Protein AF-A0A2A4YK23-F1 (afdb_monomer)

Foldseek 3Di:
DVLVVVLVVLLVVLLVVLLLVLLVVLCVVQVFDSPDAQWGWHALDPFWIWIGGNDLQQIFIGGNNHTDGGRWFWWDHDPFKIWTAHPVRKIKIAGNVVRDIDIHNHPVRVCVVVVPPDDDIDTRVVVRVVRCCVSCVVSSVVSNVVSNVVSVVSSVVVCCVVVVD

pLDDT: mean 92.87, std 6.45, range [51.94, 98.19]

Radius of gyration: 22.2 Å; Cα contacts (8 Å, |Δi|>4): 230; chains: 1; bounding box: 56×28×68 Å

Nearest PDB structures (foldseek):
  3rrm-assembly1_C  TM=5.577E-01  e=7.763E-02  Saccharomyces cerevisiae
  7y61-assembly1_N  TM=5.109E-01  e=8.173E-01  Homo sapiens
  5nmt-assembly1_B  TM=5.268E-01  e=3.061E+00  Mus musculus
  8y6q-assembly1_K  TM=4.923E-01  e=2.169E+00  Drosophila melanogaster
  5wlc-assembly1_LI  TM=4.384E-01  e=3.242E+00  Saccharomyces cerevisiae BY4741

Secondary structure (DSSP, 8-state):
-HHHHHHHHHHHHHHHHHHHHHHHHHHHHHT---S-SSEEEEESSSSEEEEEESEEEEEEEEETTEEEEESEEEEEE-SSEEEEEETTS-EEEEETTTTEEEEESSHHHHHHHTT-S---PEEHHHHHHHHHHHHHHHHHHHHHHHHHHHHHHHHHHHHHHHHH-

Mean predicted aligned error: 4.9 Å

Structure (mmCIF, N/CA/C/O backbone):
data_AF-A0A2A4YK23-F1
#
_entry.id   AF-A0A2A4YK23-F1
#
loop_
_atom_site.group_PDB
_atom_site.id
_atom_site.type_symbol
_atom_site.label_atom_id
_atom_site.label_alt_id
_atom_site.label_comp_id
_atom_site.label_asym_id
_atom_site.label_entity_id
_atom_site.label_seq_id
_atom_site.pdbx_PDB_ins_code
_atom_site.Cartn_x
_atom_site.Cartn_y
_atom_site.Cartn_z
_atom_site.occupancy
_atom_site.B_iso_or_equiv
_atom_site.auth_seq_id
_atom_site.auth_comp_id
_atom_site.auth_asym_id
_atom_site.auth_atom_id
_atom_site.pdbx_PDB_model_num
ATOM 1 N N . MET A 1 1 ? 32.662 6.016 -31.019 1.00 62.38 1 MET A N 1
ATOM 2 C CA . MET A 1 1 ? 32.797 6.930 -29.862 1.00 62.38 1 MET A CA 1
ATOM 3 C C . MET A 1 1 ? 31.482 7.639 -29.538 1.00 62.38 1 MET A C 1
ATOM 5 O O . MET A 1 1 ? 31.042 7.531 -28.408 1.00 62.38 1 MET A O 1
ATOM 9 N N . PHE A 1 2 ? 30.815 8.283 -30.508 1.00 72.56 2 PHE A N 1
ATOM 10 C CA . PHE A 1 2 ? 29.516 8.956 -30.302 1.00 72.56 2 PHE A CA 1
ATOM 11 C C . PHE A 1 2 ? 28.398 8.021 -29.792 1.00 72.56 2 PHE A C 1
ATOM 13 O O . PHE A 1 2 ? 27.801 8.286 -28.754 1.00 72.56 2 PHE A O 1
ATOM 20 N N . LEU A 1 3 ? 28.191 6.870 -30.446 1.00 75.31 3 LEU A N 1
ATOM 21 C CA . LEU A 1 3 ? 27.239 5.836 -29.999 1.00 75.31 3 LEU A CA 1
ATOM 22 C C . LEU A 1 3 ? 27.523 5.339 -28.577 1.00 75.31 3 LEU A C 1
ATOM 24 O O . LEU A 1 3 ? 26.626 5.243 -27.751 1.00 75.31 3 LEU A O 1
ATOM 28 N N . SER A 1 4 ? 28.798 5.106 -28.268 1.00 77.69 4 SER A N 1
ATOM 29 C CA . SER A 1 4 ? 29.262 4.648 -26.956 1.00 77.69 4 SER A CA 1
ATOM 30 C C . SER A 1 4 ? 28.909 5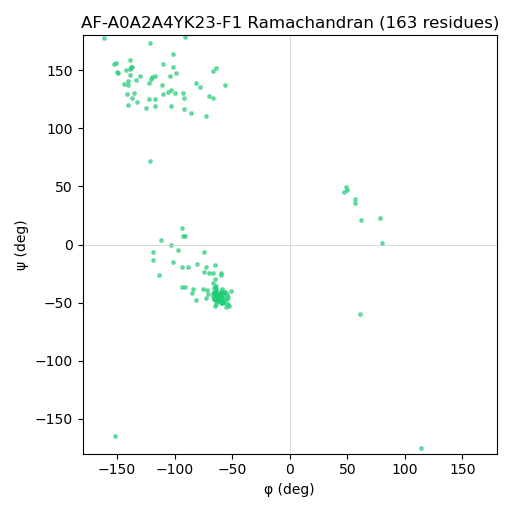.622 -25.824 1.00 77.69 4 SER A C 1
ATOM 32 O O . SER A 1 4 ? 28.773 5.196 -24.682 1.00 77.69 4 SER A O 1
ATOM 34 N N . ILE A 1 5 ? 28.755 6.913 -26.142 1.00 84.44 5 ILE A N 1
ATOM 35 C CA . ILE A 1 5 ? 28.346 7.952 -25.192 1.00 84.44 5 ILE A CA 1
ATOM 36 C C . ILE A 1 5 ? 26.821 8.010 -25.077 1.00 84.44 5 ILE A C 1
ATOM 38 O O . ILE A 1 5 ? 26.321 8.130 -23.969 1.00 84.44 5 ILE A O 1
ATOM 42 N N . ILE A 1 6 ? 26.076 7.905 -26.183 1.00 87.44 6 ILE A N 1
ATOM 43 C CA . ILE A 1 6 ? 24.620 8.149 -26.209 1.00 87.44 6 ILE A CA 1
ATOM 44 C C . ILE A 1 6 ? 23.797 6.930 -25.793 1.00 87.44 6 ILE A C 1
ATOM 46 O O . ILE A 1 6 ? 22.791 7.080 -25.100 1.00 87.44 6 ILE A O 1
ATOM 50 N N . THR A 1 7 ? 24.212 5.725 -26.182 1.00 89.19 7 THR A N 1
ATOM 51 C CA . THR A 1 7 ? 23.457 4.493 -25.918 1.00 89.19 7 THR A CA 1
ATOM 52 C C . THR A 1 7 ? 23.162 4.260 -24.426 1.00 89.19 7 THR A C 1
ATOM 54 O O . THR A 1 7 ? 22.0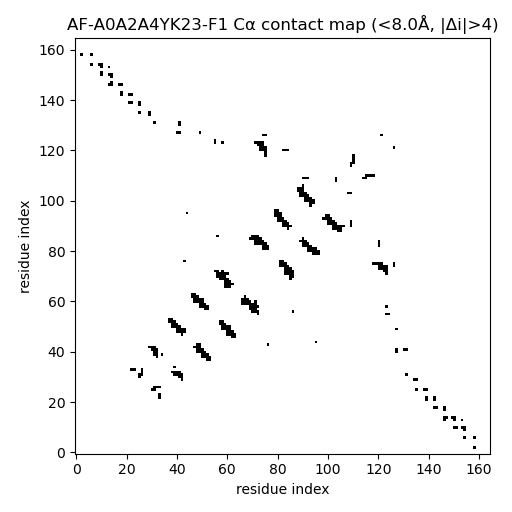28 3.893 -24.116 1.00 89.19 7 THR A O 1
ATOM 57 N N . PRO A 1 8 ? 24.085 4.519 -23.475 1.00 90.12 8 PRO A N 1
ATOM 5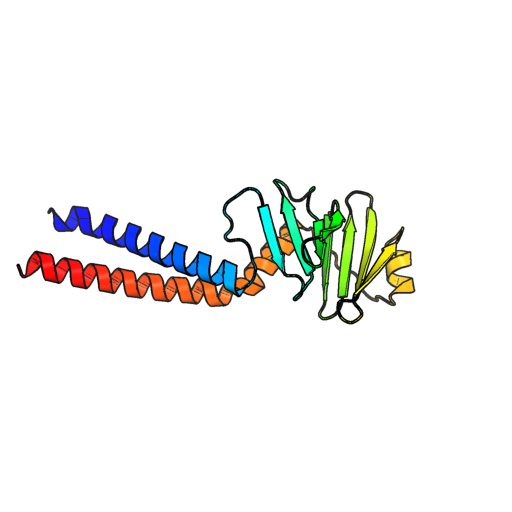8 C CA . PRO A 1 8 ? 23.771 4.431 -22.047 1.00 90.12 8 PRO A CA 1
ATOM 59 C C . PRO A 1 8 ? 22.649 5.381 -21.607 1.00 90.12 8 PRO A C 1
ATOM 61 O O . PRO A 1 8 ? 21.751 4.962 -20.879 1.00 90.12 8 PRO A O 1
ATOM 64 N N . PHE A 1 9 ? 22.646 6.635 -22.077 1.00 92.50 9 PHE A N 1
ATOM 65 C CA . PHE A 1 9 ? 21.578 7.588 -21.752 1.00 92.50 9 PHE A CA 1
ATOM 66 C C . PHE A 1 9 ? 20.250 7.150 -22.354 1.00 92.50 9 PHE A C 1
ATOM 68 O O . PHE A 1 9 ? 19.239 7.132 -21.658 1.00 92.50 9 PHE A O 1
ATOM 75 N N . GLN A 1 10 ? 20.256 6.743 -23.624 1.00 91.88 10 GLN A N 1
ATOM 76 C CA . GLN A 1 10 ? 19.068 6.218 -24.287 1.00 91.88 10 GLN A CA 1
ATOM 77 C C . GLN A 1 10 ? 18.470 5.046 -23.494 1.00 91.88 10 GLN A C 1
ATOM 79 O O . GLN A 1 10 ? 17.263 5.031 -23.253 1.00 91.88 10 GLN A O 1
ATOM 84 N N . ALA A 1 11 ? 19.301 4.094 -23.062 1.00 94.56 11 ALA A N 1
ATOM 85 C CA . ALA A 1 11 ? 18.856 2.946 -22.282 1.00 94.56 11 ALA A CA 1
ATOM 86 C C . ALA A 1 11 ? 18.239 3.374 -20.942 1.00 94.56 11 ALA A C 1
ATOM 88 O O . ALA A 1 11 ? 17.133 2.949 -20.615 1.00 94.56 11 ALA A O 1
ATOM 89 N N . LEU A 1 12 ? 18.913 4.256 -20.198 1.00 96.00 12 LEU A N 1
ATOM 90 C CA . LEU A 1 12 ? 18.438 4.739 -18.899 1.00 96.00 12 LEU A CA 1
ATOM 91 C C . LEU A 1 12 ? 17.118 5.508 -19.012 1.00 96.00 12 LEU A C 1
ATOM 93 O O . LEU A 1 12 ? 16.190 5.227 -18.256 1.00 96.00 12 LEU A O 1
ATOM 97 N N . TYR A 1 13 ? 17.003 6.437 -19.965 1.00 95.62 13 TYR A N 1
ATOM 98 C CA . TYR A 1 13 ? 15.774 7.207 -20.162 1.00 95.62 13 TYR A CA 1
ATOM 99 C C . TYR A 1 13 ? 14.622 6.332 -20.647 1.00 95.62 13 TYR A C 1
ATOM 101 O O . TYR A 1 13 ? 13.512 6.465 -20.140 1.00 95.62 13 TYR A O 1
ATOM 109 N N . SER A 1 14 ? 14.878 5.412 -21.582 1.00 95.81 14 SER A N 1
ATOM 110 C CA . SER A 1 14 ? 13.847 4.485 -22.064 1.00 95.81 14 SER A CA 1
ATOM 111 C C . SER A 1 14 ? 13.340 3.613 -20.920 1.00 95.81 14 SER A C 1
ATOM 113 O O . SER A 1 14 ? 12.136 3.545 -20.689 1.00 95.81 14 SER A O 1
ATOM 115 N N . PHE A 1 15 ? 14.252 3.018 -20.148 1.00 97.75 15 PHE A N 1
ATOM 116 C CA . PHE A 1 15 ? 13.898 2.200 -18.995 1.00 97.75 15 PHE A CA 1
ATOM 117 C C . PHE A 1 15 ? 13.086 2.991 -17.967 1.00 97.75 15 PHE A C 1
ATOM 119 O O . PHE A 1 15 ? 12.023 2.537 -17.548 1.00 97.75 15 PHE A O 1
ATOM 126 N N . TYR A 1 16 ? 13.556 4.186 -17.600 1.00 96.00 16 TYR A N 1
ATOM 127 C CA . TYR A 1 16 ? 12.881 5.051 -16.637 1.00 96.00 16 TYR A CA 1
ATOM 128 C C . TYR A 1 16 ? 11.465 5.422 -17.089 1.00 96.00 16 TYR A C 1
ATOM 130 O O . TYR A 1 16 ? 10.519 5.256 -16.324 1.00 96.00 16 TYR A O 1
ATOM 138 N N . ILE A 1 17 ? 11.301 5.877 -18.336 1.00 96.69 17 ILE A N 1
ATOM 139 C CA . ILE A 1 17 ? 10.000 6.304 -18.868 1.00 96.69 17 ILE A CA 1
ATOM 140 C C . ILE A 1 17 ? 9.027 5.126 -18.931 1.00 96.69 17 ILE A C 1
ATOM 142 O O . ILE A 1 17 ? 7.887 5.253 -18.490 1.00 96.69 17 ILE A O 1
ATOM 146 N N . ILE A 1 18 ? 9.464 3.970 -19.439 1.00 96.94 18 ILE A N 1
ATOM 147 C CA . ILE A 1 18 ? 8.593 2.793 -19.559 1.00 96.94 18 ILE A CA 1
ATOM 148 C C . ILE A 1 18 ? 8.178 2.293 -18.170 1.00 96.94 18 ILE A C 1
ATOM 150 O O . ILE A 1 18 ? 7.003 1.994 -17.949 1.00 96.94 18 ILE A O 1
ATOM 154 N N . MET A 1 19 ? 9.108 2.278 -17.213 1.00 96.38 19 MET A N 1
ATOM 155 C CA . MET A 1 19 ? 8.817 1.893 -15.835 1.00 96.38 19 MET A CA 1
ATOM 156 C C . MET A 1 19 ? 7.857 2.876 -15.151 1.00 96.38 19 MET A C 1
ATOM 158 O O . MET A 1 19 ? 6.937 2.454 -14.448 1.00 96.38 19 MET A O 1
ATOM 162 N N . LEU A 1 20 ? 8.024 4.181 -15.377 1.00 95.94 20 LEU A N 1
ATOM 163 C CA . LEU A 1 20 ? 7.129 5.204 -14.840 1.00 95.94 20 LEU A CA 1
ATOM 164 C C . LEU A 1 20 ? 5.708 5.041 -15.394 1.00 95.94 20 LEU A C 1
ATOM 166 O O . LEU A 1 20 ? 4.757 5.008 -14.618 1.00 95.94 20 LEU A O 1
ATOM 170 N N . ILE A 1 21 ? 5.565 4.858 -16.711 1.00 96.56 21 ILE A N 1
ATOM 171 C CA . ILE A 1 21 ? 4.266 4.615 -17.359 1.00 96.56 21 ILE A CA 1
ATOM 172 C C . ILE A 1 21 ? 3.613 3.351 -16.792 1.00 96.56 21 ILE A C 1
ATOM 174 O O . ILE A 1 21 ? 2.435 3.363 -16.436 1.00 96.56 21 ILE A O 1
ATOM 178 N N . GLY A 1 22 ? 4.370 2.261 -16.665 1.00 96.44 22 GLY A N 1
ATOM 179 C CA . GLY A 1 22 ? 3.842 1.030 -16.089 1.00 96.44 22 GLY A CA 1
ATOM 180 C C . GLY A 1 22 ? 3.448 1.187 -14.618 1.00 96.44 22 GLY A C 1
ATOM 181 O O . GLY A 1 22 ? 2.431 0.640 -14.205 1.00 96.44 22 GLY A O 1
ATOM 182 N N . SER A 1 23 ? 4.182 1.985 -13.841 1.00 95.56 23 SER A N 1
ATOM 183 C CA . SER A 1 23 ? 3.817 2.315 -12.455 1.00 95.56 23 SER A CA 1
ATOM 184 C C . SER A 1 23 ? 2.528 3.134 -12.378 1.00 95.56 23 SER A C 1
ATOM 186 O O . SER A 1 23 ? 1.677 2.827 -11.549 1.00 95.56 23 SER A O 1
ATOM 188 N N . MET A 1 24 ? 2.340 4.117 -13.268 1.00 96.00 24 MET A N 1
ATOM 189 C CA . MET A 1 24 ? 1.094 4.892 -13.375 1.00 96.00 24 MET A CA 1
ATOM 190 C C . MET A 1 24 ? -0.098 3.990 -13.703 1.00 96.00 24 MET A C 1
ATOM 192 O O . MET A 1 24 ? -1.143 4.084 -13.068 1.00 96.00 24 MET A O 1
ATOM 196 N N . PHE A 1 25 ? 0.070 3.060 -14.645 1.00 96.69 25 PHE A N 1
ATOM 197 C CA . PHE A 1 25 ? -0.983 2.108 -14.993 1.00 96.69 25 PHE A CA 1
ATOM 198 C C . PHE A 1 25 ? -1.340 1.173 -13.826 1.00 96.69 25 PHE A C 1
ATOM 200 O O . PHE A 1 25 ? -2.512 0.884 -13.586 1.00 96.69 25 PHE A O 1
ATOM 207 N N . ILE A 1 26 ? -0.344 0.702 -13.070 1.00 96.56 26 ILE A N 1
ATOM 208 C CA . ILE A 1 26 ? -0.576 -0.116 -11.871 1.00 96.56 26 ILE A CA 1
ATOM 209 C C . ILE A 1 26 ? -1.305 0.692 -10.804 1.00 96.56 26 ILE A C 1
ATOM 211 O O . ILE A 1 26 ? -2.269 0.188 -10.237 1.00 96.56 26 ILE A O 1
ATOM 215 N N . SER A 1 27 ? -0.856 1.922 -10.557 1.00 95.62 27 SER A N 1
ATOM 216 C CA . SER A 1 27 ? -1.455 2.845 -9.593 1.00 95.62 27 SER A CA 1
ATOM 217 C C . SER A 1 27 ? -2.952 3.022 -9.860 1.00 95.62 27 SER A C 1
ATOM 219 O O . SER A 1 27 ? -3.763 2.734 -8.983 1.00 95.62 27 SER A O 1
ATOM 221 N N . GLU A 1 28 ? -3.317 3.333 -11.105 1.00 94.69 28 GLU A N 1
ATOM 222 C CA . GLU A 1 28 ? -4.711 3.501 -11.528 1.00 94.69 28 GLU A CA 1
ATOM 223 C C . GLU A 1 28 ? -5.520 2.200 -11.404 1.00 94.69 28 GLU A C 1
ATOM 225 O O . GLU A 1 28 ? -6.575 2.149 -10.776 1.00 94.69 28 GLU A O 1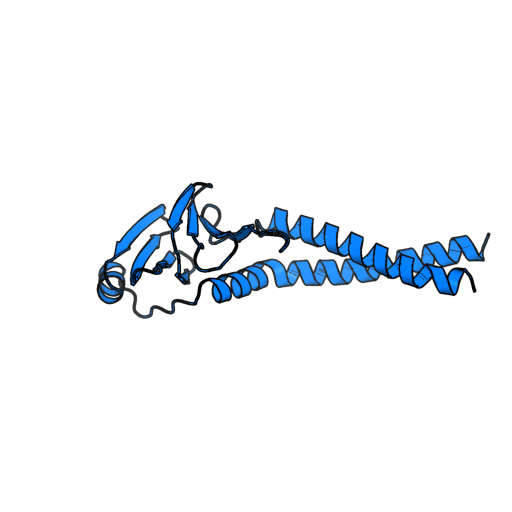
ATOM 230 N N . THR A 1 29 ? -5.017 1.096 -11.964 1.00 95.69 29 THR A N 1
ATOM 231 C CA . THR A 1 29 ? -5.772 -0.172 -12.010 1.00 95.69 29 THR A CA 1
ATOM 232 C C . THR A 1 29 ? -5.924 -0.849 -10.653 1.00 95.69 29 THR A C 1
ATOM 234 O O . THR A 1 29 ? -6.837 -1.659 -10.461 1.00 95.69 29 THR A O 1
ATOM 237 N N . LYS A 1 30 ? -5.010 -0.574 -9.722 1.00 95.62 30 LYS A N 1
ATOM 238 C CA . LYS A 1 30 ? -5.020 -1.122 -8.366 1.00 95.62 30 LYS A CA 1
ATOM 239 C C . LYS A 1 30 ? -5.504 -0.126 -7.318 1.00 95.62 30 LYS A C 1
ATOM 241 O O . LYS A 1 30 ? -5.579 -0.529 -6.163 1.00 95.62 30 LYS A O 1
ATOM 246 N N . ASN A 1 31 ? -5.857 1.100 -7.710 1.00 95.19 31 ASN A N 1
ATOM 247 C CA . ASN A 1 31 ? -6.264 2.188 -6.820 1.00 95.19 31 ASN A CA 1
ATOM 248 C C . ASN A 1 31 ? -5.292 2.382 -5.644 1.00 95.19 31 ASN A C 1
ATOM 250 O O . ASN A 1 31 ? -5.685 2.348 -4.480 1.00 95.19 31 ASN A O 1
ATOM 254 N N . VAL A 1 32 ? -4.002 2.467 -5.958 1.00 95.62 32 VAL A N 1
ATOM 255 C CA . VAL A 1 32 ? -2.912 2.638 -4.991 1.00 95.62 32 VAL A CA 1
ATOM 256 C C . VAL A 1 32 ? -2.035 3.783 -5.453 1.00 95.62 32 VAL A C 1
ATOM 258 O O . VAL A 1 32 ? -1.827 3.941 -6.654 1.00 95.62 32 VAL A O 1
ATOM 261 N N . ASP A 1 33 ? -1.479 4.569 -4.540 1.00 93.69 33 ASP A N 1
ATOM 262 C CA . ASP A 1 33 ? -0.626 5.685 -4.938 1.00 93.69 33 ASP A CA 1
ATOM 263 C C . ASP A 1 33 ? 0.662 5.230 -5.657 1.00 93.69 33 ASP A C 1
ATOM 265 O O . ASP A 1 33 ? 1.234 4.161 -5.400 1.00 93.69 33 ASP A O 1
ATOM 269 N N . ILE A 1 34 ? 1.169 6.100 -6.532 1.00 90.81 34 ILE A N 1
ATOM 270 C CA . ILE A 1 34 ? 2.427 5.889 -7.262 1.00 90.81 34 ILE A CA 1
ATOM 271 C C . ILE A 1 34 ? 3.680 6.081 -6.382 1.00 90.81 34 ILE A C 1
ATOM 273 O O . ILE A 1 34 ? 4.791 5.787 -6.816 1.00 90.81 34 ILE A O 1
ATOM 277 N N . GLY A 1 35 ? 3.526 6.534 -5.134 1.00 83.25 35 GLY A N 1
ATOM 278 C CA . GLY A 1 35 ? 4.628 6.830 -4.212 1.00 83.25 35 GLY A CA 1
ATOM 279 C C . GLY A 1 35 ? 5.323 8.165 -4.478 1.00 83.25 35 GLY A C 1
ATOM 280 O O . GLY A 1 35 ? 6.487 8.324 -4.121 1.00 83.25 35 GLY A O 1
ATOM 281 N N . ILE A 1 36 ? 4.638 9.103 -5.137 1.00 84.00 36 ILE A N 1
ATOM 282 C CA . ILE A 1 36 ? 5.124 10.462 -5.392 1.00 84.00 36 ILE A CA 1
ATOM 283 C C . ILE A 1 36 ? 4.116 11.436 -4.788 1.00 84.00 36 ILE A C 1
ATOM 285 O O . ILE A 1 36 ? 2.942 11.386 -5.144 1.00 84.00 36 ILE A O 1
ATOM 289 N N . GLY A 1 37 ? 4.590 12.328 -3.921 1.00 86.19 37 GLY A N 1
ATOM 290 C CA . GLY A 1 37 ? 3.768 13.332 -3.248 1.00 86.19 37 GLY A CA 1
ATOM 291 C C . GLY A 1 37 ? 3.680 13.123 -1.739 1.00 86.19 37 GLY A C 1
ATOM 292 O O . GLY A 1 37 ? 4.346 12.253 -1.177 1.00 86.19 37 GLY A O 1
ATOM 293 N N . ASP A 1 38 ? 2.864 13.964 -1.121 1.00 88.81 38 ASP A N 1
ATOM 294 C CA . ASP A 1 38 ? 2.507 14.025 0.300 1.00 88.81 38 ASP A CA 1
ATOM 295 C C . ASP A 1 38 ? 1.296 13.149 0.654 1.00 88.81 38 ASP A C 1
ATOM 297 O O . ASP A 1 38 ? 1.105 12.801 1.816 1.00 88.81 38 ASP A O 1
ATOM 301 N N . TYR A 1 39 ? 0.496 12.770 -0.344 1.00 92.38 39 TYR A N 1
ATOM 302 C CA . TYR A 1 39 ? -0.669 11.910 -0.184 1.00 92.38 39 TYR A CA 1
ATOM 303 C C . TYR A 1 39 ? -0.395 10.479 -0.647 1.00 92.38 39 TYR A C 1
ATOM 305 O O . TYR A 1 39 ? -0.136 10.221 -1.828 1.00 92.38 39 TYR A O 1
ATOM 313 N N . TRP A 1 40 ? -0.523 9.532 0.276 1.00 94.19 40 TRP A N 1
ATOM 314 C CA . TRP A 1 40 ? -0.395 8.102 0.011 1.00 94.19 40 TRP A CA 1
ATOM 315 C C . TRP A 1 40 ? -1.686 7.387 0.374 1.00 94.19 40 TRP A C 1
ATOM 317 O O . TRP A 1 40 ? -2.338 7.724 1.360 1.00 94.19 40 TRP A O 1
ATOM 327 N N . HIS A 1 41 ? -2.064 6.383 -0.411 1.00 95.88 41 HIS A N 1
ATOM 328 C CA . HIS A 1 41 ? -3.277 5.623 -0.150 1.00 95.88 41 HIS A CA 1
ATOM 329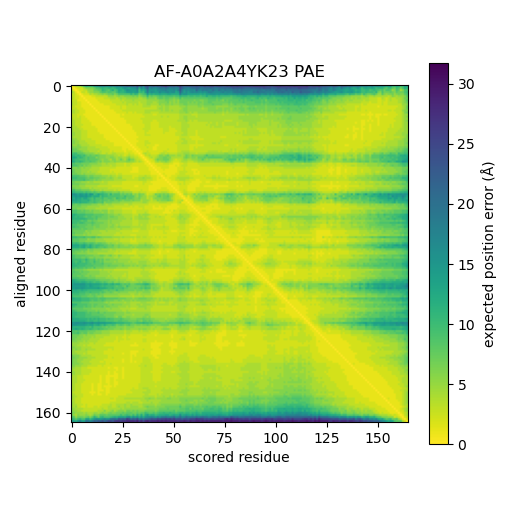 C C . HIS A 1 41 ? -3.160 4.185 -0.638 1.00 95.88 41 HIS A C 1
ATOM 331 O O . HIS A 1 41 ? -2.496 3.874 -1.629 1.00 95.88 41 HIS A O 1
ATOM 337 N N . VAL A 1 42 ? -3.847 3.292 0.066 1.00 97.00 42 VAL A N 1
ATOM 338 C CA . VAL A 1 42 ? -3.929 1.879 -0.289 1.00 97.00 42 VAL A CA 1
ATOM 339 C C . VAL A 1 42 ? -5.346 1.355 -0.039 1.00 97.00 42 VAL A C 1
ATOM 341 O O . VAL A 1 42 ? -5.949 1.672 0.993 1.00 97.00 42 VAL A O 1
ATOM 344 N N . PRO A 1 43 ? -5.915 0.543 -0.946 1.00 96.94 43 PRO A N 1
ATOM 345 C CA . PRO A 1 43 ? -7.291 0.107 -0.806 1.00 96.94 43 PRO A CA 1
ATOM 346 C C . PRO A 1 43 ? -7.399 -1.015 0.232 1.00 96.94 43 PRO A C 1
ATOM 348 O O . PRO A 1 43 ? -6.635 -1.991 0.244 1.00 96.94 43 PRO A O 1
ATOM 351 N N . LEU A 1 44 ? -8.409 -0.886 1.087 1.00 96.31 44 LEU A N 1
ATOM 352 C CA . LEU A 1 44 ? -8.811 -1.898 2.064 1.00 96.31 44 LEU A CA 1
ATOM 353 C C . LEU A 1 44 ? -9.915 -2.785 1.483 1.00 96.31 44 LEU A C 1
ATOM 355 O O . LEU A 1 44 ? -9.925 -3.992 1.697 1.00 96.31 44 LEU A O 1
ATOM 359 N N . SER A 1 45 ? -10.811 -2.193 0.694 1.00 94.12 45 SER A N 1
ATOM 360 C CA . SER A 1 45 ? -11.840 -2.878 -0.088 1.00 94.12 45 SER A CA 1
ATOM 361 C C . SER A 1 45 ? -12.192 -2.044 -1.330 1.00 94.12 45 SER A C 1
ATOM 363 O O . SER A 1 45 ? -11.455 -1.132 -1.694 1.00 94.12 45 SER A O 1
ATOM 365 N N . LYS A 1 46 ? -13.317 -2.336 -2.000 1.00 90.50 46 LYS A N 1
ATOM 366 C CA . LYS A 1 46 ? -13.783 -1.540 -3.152 1.00 90.50 46 LYS A CA 1
ATOM 367 C C . LYS A 1 46 ? -14.175 -0.105 -2.790 1.00 90.50 46 LYS A C 1
ATOM 369 O O . LYS A 1 46 ? -14.091 0.764 -3.647 1.00 90.50 46 LYS A O 1
ATOM 374 N N . SER A 1 47 ? -14.636 0.116 -1.561 1.00 92.75 47 SER A N 1
ATOM 375 C CA . SER A 1 47 ? -15.169 1.413 -1.115 1.00 92.75 47 SER A CA 1
ATOM 376 C C . SER A 1 47 ? -14.377 2.023 0.033 1.00 92.75 47 SER A C 1
ATOM 378 O O . SER A 1 47 ? -14.573 3.198 0.336 1.00 92.75 47 SER A O 1
ATOM 380 N N . TYR A 1 48 ? -13.503 1.235 0.663 1.00 95.88 48 TYR A N 1
ATOM 381 C CA . TYR A 1 48 ? -12.674 1.668 1.779 1.00 95.88 48 TYR A CA 1
ATOM 382 C C . TYR A 1 48 ? -11.206 1.738 1.379 1.00 95.88 48 TYR A C 1
ATOM 384 O O . TYR A 1 48 ? -10.681 0.799 0.774 1.00 95.88 48 TYR A O 1
ATOM 392 N N . GLN A 1 49 ? -10.526 2.795 1.805 1.00 96.81 49 GLN A N 1
ATOM 393 C CA . GLN A 1 49 ? -9.080 2.935 1.665 1.00 96.81 49 GLN A CA 1
ATOM 394 C C . GLN A 1 49 ? -8.455 3.515 2.931 1.00 96.81 49 GLN A C 1
ATOM 396 O O . GLN A 1 49 ? -9.110 4.216 3.702 1.00 96.81 49 GLN A O 1
ATOM 401 N N . LEU A 1 50 ? -7.193 3.167 3.148 1.00 97.44 50 LEU A N 1
ATOM 402 C CA . LEU A 1 50 ? -6.328 3.814 4.120 1.00 97.44 50 LEU A CA 1
ATOM 403 C C . LEU A 1 50 ? -5.595 4.934 3.392 1.00 97.44 50 LEU A C 1
ATOM 405 O O . LEU A 1 50 ? -4.929 4.664 2.394 1.00 97.44 50 LEU A O 1
ATOM 409 N N . SER A 1 51 ? -5.683 6.140 3.932 1.00 96.62 51 SER A N 1
ATOM 410 C CA . SER A 1 51 ? -5.050 7.341 3.403 1.00 96.62 51 SER A CA 1
ATOM 411 C C . SER A 1 51 ? -4.083 7.918 4.427 1.00 96.62 51 SER A C 1
ATOM 413 O O . SER A 1 51 ? -4.336 7.855 5.630 1.00 96.62 51 SER A O 1
ATOM 415 N N . ILE A 1 52 ? -2.971 8.472 3.961 1.00 94.81 52 ILE A N 1
ATOM 416 C CA . ILE A 1 52 ? -1.912 9.075 4.771 1.00 94.81 52 ILE A CA 1
ATOM 417 C C . ILE A 1 52 ? -1.530 10.402 4.116 1.00 94.81 52 ILE A C 1
ATOM 419 O O . ILE A 1 52 ? -1.292 10.441 2.910 1.00 94.81 52 ILE A O 1
ATOM 423 N N . ILE A 1 53 ? -1.483 11.474 4.907 1.00 91.06 53 ILE A N 1
ATOM 424 C CA . ILE A 1 53 ? -1.026 12.799 4.471 1.00 91.06 53 ILE A CA 1
ATOM 425 C C . ILE A 1 53 ? 0.216 13.149 5.275 1.00 91.06 53 ILE A C 1
ATOM 427 O O . ILE A 1 53 ? 0.145 13.150 6.501 1.00 91.06 53 ILE A O 1
ATOM 431 N N . ASP A 1 54 ? 1.312 13.469 4.593 1.00 86.19 54 ASP A N 1
ATOM 432 C CA . ASP A 1 54 ? 2.627 13.844 5.131 1.00 86.19 54 ASP A CA 1
ATOM 433 C C . ASP A 1 54 ? 3.305 12.765 5.995 1.00 86.19 54 ASP A C 1
ATOM 435 O O . AS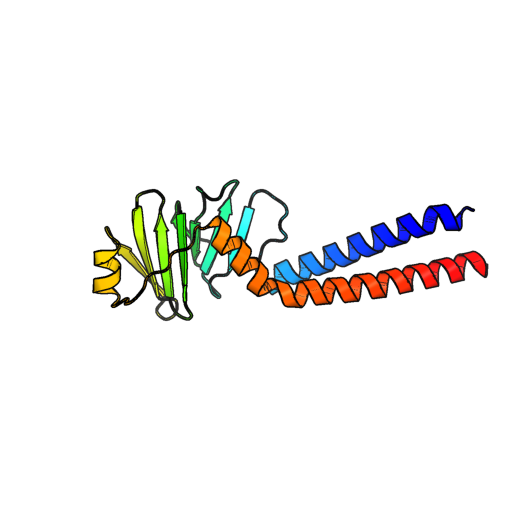P A 1 54 ? 4.408 12.310 5.687 1.00 86.19 54 ASP A O 1
ATOM 439 N N . ILE A 1 55 ? 2.665 12.358 7.092 1.00 84.12 55 ILE A N 1
ATOM 440 C CA . ILE A 1 55 ? 3.170 11.429 8.102 1.00 84.12 55 ILE A CA 1
ATOM 441 C C . ILE A 1 55 ? 2.096 10.422 8.528 1.00 84.12 55 ILE A C 1
ATOM 443 O O . ILE A 1 55 ? 0.898 10.703 8.525 1.00 84.12 55 ILE A O 1
ATOM 447 N N . SER A 1 56 ? 2.534 9.242 8.971 1.00 79.00 56 SER A N 1
ATOM 448 C CA . SER A 1 56 ? 1.657 8.137 9.387 1.00 79.00 56 SER A CA 1
ATOM 449 C C . SER A 1 56 ? 0.714 8.478 10.546 1.00 79.00 56 SER A C 1
ATOM 451 O O . SER A 1 56 ? -0.352 7.880 10.659 1.00 79.00 56 SER A O 1
ATOM 453 N N . GLU A 1 57 ? 1.059 9.454 11.387 1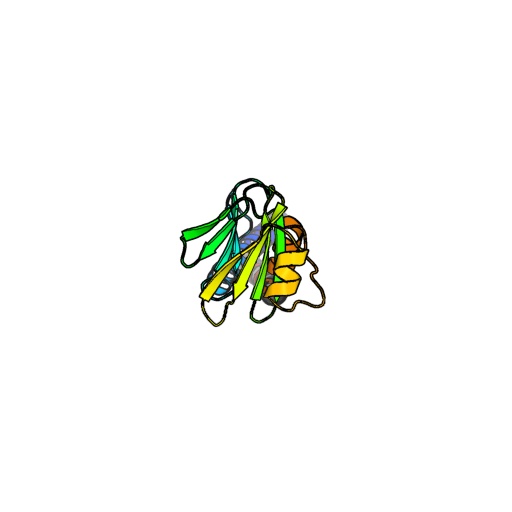.00 86.06 57 GLU A N 1
ATOM 454 C CA . GLU A 1 57 ? 0.214 9.910 12.499 1.00 86.06 57 GLU A CA 1
ATOM 455 C C . GLU A 1 57 ? -1.081 10.588 12.031 1.00 86.06 57 GLU A C 1
ATOM 457 O O . GLU A 1 57 ? -2.075 10.588 12.761 1.00 86.06 57 GLU A O 1
ATOM 462 N N . LEU A 1 58 ? -1.081 11.130 10.810 1.00 90.12 58 LEU A N 1
ATOM 463 C CA . LEU A 1 58 ? -2.231 11.769 10.172 1.00 90.12 58 LEU A CA 1
ATOM 464 C C . LEU A 1 58 ? -3.019 10.797 9.290 1.00 90.12 58 LEU A C 1
ATOM 466 O O . LEU A 1 58 ? -3.841 11.226 8.484 1.00 90.12 58 LEU A O 1
ATOM 470 N N . ALA A 1 59 ? -2.780 9.492 9.420 1.00 95.06 59 ALA A N 1
ATOM 471 C CA . ALA A 1 59 ? -3.497 8.499 8.646 1.00 95.06 59 ALA A CA 1
ATOM 472 C C . ALA A 1 59 ? -4.983 8.425 9.017 1.00 95.06 59 ALA A C 1
ATOM 474 O O . ALA A 1 59 ? -5.381 8.651 10.163 1.00 95.06 59 ALA A O 1
ATOM 475 N N . TYR A 1 60 ? -5.815 8.073 8.046 1.00 96.31 60 TYR A N 1
ATOM 476 C CA . TYR A 1 60 ? -7.257 7.990 8.213 1.00 96.31 60 TYR A CA 1
ATOM 477 C C . TYR A 1 60 ? -7.881 6.945 7.284 1.00 96.31 60 TYR A C 1
ATOM 479 O O . TYR A 1 60 ? -7.312 6.574 6.257 1.00 96.31 60 TYR A O 1
ATOM 487 N N . ILE A 1 61 ? -9.055 6.441 7.665 1.00 97.00 61 ILE A N 1
ATOM 488 C CA . ILE A 1 61 ? -9.878 5.592 6.803 1.00 97.00 61 ILE A CA 1
ATOM 489 C C . ILE A 1 61 ? -10.864 6.457 6.045 1.00 97.00 61 ILE A C 1
ATOM 491 O O . ILE A 1 61 ? -11.612 7.235 6.641 1.00 97.00 61 ILE A O 1
ATOM 495 N N . GLU A 1 62 ? -10.916 6.246 4.739 1.00 95.12 62 GLU A N 1
ATOM 496 C CA . GLU A 1 62 ? -11.926 6.815 3.864 1.00 95.12 62 GLU A CA 1
ATOM 497 C C . GLU A 1 62 ? -12.969 5.772 3.475 1.00 95.12 62 GLU A C 1
ATOM 499 O O . GLU A 1 62 ? -12.648 4.605 3.243 1.00 95.12 62 GLU A O 1
ATOM 504 N N . TYR A 1 63 ? -14.212 6.227 3.344 1.00 94.69 63 TYR A N 1
ATOM 505 C CA . TYR A 1 63 ? -15.301 5.507 2.702 1.00 94.69 63 TYR A CA 1
ATOM 506 C C . TYR A 1 63 ? -15.896 6.373 1.589 1.00 94.69 63 TYR A C 1
ATOM 508 O O . TYR A 1 63 ? -16.417 7.461 1.851 1.00 94.69 63 TYR A O 1
ATOM 516 N N . ASN A 1 64 ? -15.809 5.906 0.340 1.00 91.19 64 ASN A N 1
ATOM 517 C CA . ASN A 1 64 ? -16.250 6.645 -0.853 1.00 91.19 64 ASN A CA 1
ATOM 518 C C . ASN A 1 64 ? -15.747 8.110 -0.874 1.00 91.19 64 ASN A C 1
ATOM 520 O O . ASN A 1 64 ? -16.519 9.035 -1.123 1.00 91.19 64 ASN A O 1
ATOM 524 N N . GLY A 1 65 ? -14.464 8.315 -0.551 1.00 88.88 65 GLY A N 1
ATOM 525 C CA . GLY A 1 65 ? -13.800 9.626 -0.546 1.00 88.88 65 GLY A CA 1
ATOM 526 C C . GLY A 1 65 ? -14.062 10.505 0.683 1.00 88.88 65 GLY A C 1
ATOM 527 O O . GLY A 1 65 ? -13.546 11.616 0.751 1.00 88.88 65 GLY A O 1
ATOM 528 N N . ASN A 1 66 ? -14.841 10.037 1.663 1.00 92.62 66 ASN A N 1
ATOM 529 C CA . ASN A 1 66 ? -15.072 10.763 2.913 1.00 92.62 66 ASN A CA 1
ATOM 530 C C . ASN A 1 66 ? -14.294 10.118 4.057 1.00 92.62 66 ASN A C 1
ATOM 532 O O . ASN A 1 66 ? -14.390 8.908 4.256 1.00 92.62 66 ASN A O 1
ATOM 536 N N . SER A 1 67 ? -13.571 10.922 4.838 1.00 93.44 67 SER A N 1
ATOM 537 C CA . SER A 1 67 ? -12.905 10.439 6.051 1.00 93.44 67 SER A CA 1
ATOM 538 C C . SER A 1 67 ? -13.938 10.018 7.100 1.00 93.44 67 SER A C 1
ATOM 540 O O . SER A 1 67 ? -14.829 10.796 7.447 1.00 93.44 67 SER A O 1
ATOM 542 N N . ILE A 1 68 ? -13.822 8.785 7.592 1.00 94.38 68 ILE A N 1
ATOM 543 C CA . ILE A 1 68 ? -14.707 8.212 8.619 1.00 94.38 68 ILE A CA 1
ATOM 544 C C . ILE A 1 68 ? -13.985 7.933 9.942 1.00 94.38 68 ILE A C 1
ATOM 546 O O . ILE A 1 68 ? -14.618 7.958 10.994 1.00 94.38 68 ILE A O 1
ATOM 550 N N . PHE A 1 69 ? -12.670 7.699 9.906 1.00 94.06 69 PHE A N 1
ATOM 551 C CA . PHE A 1 69 ? -11.837 7.499 11.092 1.00 94.06 69 PHE A CA 1
ATOM 552 C C . PHE A 1 69 ? -10.501 8.197 10.903 1.00 94.06 69 PHE A C 1
ATOM 554 O O . PHE A 1 69 ? -9.763 7.834 9.996 1.00 94.06 69 PHE A O 1
ATOM 561 N N . SER A 1 70 ? -10.180 9.149 11.772 1.00 94.12 70 SER A N 1
ATOM 562 C CA . SER A 1 70 ? -8.929 9.914 11.721 1.00 94.12 70 SER A CA 1
ATOM 563 C C . SER A 1 70 ? -7.900 9.415 12.734 1.00 94.12 70 SER A C 1
ATOM 565 O O . SER A 1 70 ? -8.250 8.730 13.698 1.00 94.12 70 SER A O 1
ATOM 567 N N . GLU A 1 71 ? -6.642 9.822 12.543 1.00 94.69 71 GLU A N 1
ATOM 568 C CA . GLU A 1 71 ? -5.514 9.542 13.447 1.00 94.69 71 GLU A CA 1
ATOM 569 C C . GLU A 1 71 ? -5.302 8.037 13.678 1.00 94.69 71 GLU A C 1
ATOM 571 O O . GLU A 1 71 ? -5.061 7.584 14.800 1.00 94.69 71 GLU A O 1
ATOM 576 N N . VAL A 1 72 ? -5.457 7.236 12.624 1.00 96.88 72 VAL A N 1
ATOM 577 C CA . VAL A 1 72 ? -5.393 5.777 12.689 1.00 96.88 72 VAL A CA 1
ATOM 578 C C . VAL A 1 72 ? -3.948 5.345 12.902 1.00 96.88 72 VAL A C 1
ATOM 580 O O . VAL A 1 72 ? -3.112 5.449 12.010 1.00 96.88 72 VAL A O 1
ATOM 583 N N . SER A 1 73 ? -3.661 4.823 14.090 1.00 96.88 73 SER A N 1
ATOM 584 C CA . SER A 1 73 ? -2.309 4.455 14.510 1.00 96.88 73 SER A CA 1
ATOM 585 C C . SER A 1 73 ? -1.976 3.008 14.173 1.00 96.88 73 SER A C 1
ATOM 587 O O . SER A 1 73 ? -0.831 2.683 13.853 1.00 96.88 73 SER A O 1
ATOM 589 N N . HIS A 1 74 ? -2.970 2.127 14.297 1.00 97.56 74 HIS A N 1
ATOM 590 C CA . HIS A 1 74 ? -2.815 0.706 14.043 1.00 97.56 74 HIS A CA 1
ATOM 591 C C . HIS A 1 74 ? -4.051 0.118 13.372 1.00 97.56 74 HIS A C 1
ATOM 593 O O . HIS A 1 74 ? -5.180 0.551 13.620 1.00 97.56 74 HIS A O 1
ATOM 599 N N . LEU A 1 75 ? -3.829 -0.916 12.567 1.00 96.88 75 LEU A N 1
ATOM 600 C CA . LEU A 1 75 ? -4.836 -1.495 11.700 1.00 96.88 75 LEU A CA 1
ATOM 601 C C . LEU A 1 75 ? -4.613 -2.991 11.501 1.00 96.88 75 LEU A C 1
ATOM 603 O O . LEU A 1 75 ? -3.487 -3.483 11.477 1.00 96.88 75 LEU A O 1
ATOM 607 N N . GLN A 1 76 ? -5.710 -3.712 11.339 1.00 97.06 76 GLN A N 1
ATOM 608 C CA . GLN A 1 76 ? -5.739 -5.095 10.903 1.00 97.06 76 GLN A CA 1
ATOM 609 C C . GLN A 1 76 ? -6.869 -5.245 9.891 1.00 97.06 76 GLN A C 1
ATOM 611 O O . GLN A 1 76 ? -8.022 -4.919 10.175 1.00 97.06 76 GLN A O 1
ATOM 616 N N . LEU A 1 77 ? -6.531 -5.771 8.720 1.00 96.69 77 LEU A N 1
ATOM 617 C CA . LEU A 1 77 ? -7.494 -6.145 7.696 1.00 96.69 77 LEU A CA 1
ATOM 618 C C . LEU A 1 77 ? -7.660 -7.664 7.707 1.00 96.69 77 LEU A C 1
ATOM 620 O O . LEU A 1 77 ? -6.685 -8.412 7.727 1.00 96.69 77 LEU A O 1
ATOM 624 N N . THR A 1 78 ? -8.907 -8.105 7.692 1.00 93.94 78 THR A N 1
ATOM 625 C CA . THR A 1 78 ? -9.313 -9.490 7.429 1.00 93.94 78 THR A CA 1
ATOM 626 C C . THR A 1 78 ? -10.241 -9.492 6.218 1.00 93.94 78 THR A C 1
ATOM 628 O O . THR A 1 78 ? -10.634 -8.421 5.758 1.00 93.94 78 THR A O 1
ATOM 631 N N . ASP A 1 79 ? -10.628 -10.667 5.721 1.00 90.00 79 ASP A N 1
ATOM 632 C CA . ASP A 1 79 ? -11.435 -10.784 4.496 1.00 90.00 79 ASP A CA 1
ATOM 633 C C . ASP A 1 79 ? -12.697 -9.904 4.511 1.00 90.00 79 ASP A C 1
ATOM 635 O O . ASP A 1 79 ? -13.019 -9.260 3.514 1.00 90.00 79 ASP A O 1
ATOM 639 N N . ASN A 1 80 ? -13.371 -9.827 5.664 1.00 92.38 80 ASN A N 1
ATOM 640 C CA . ASN A 1 80 ? -14.658 -9.141 5.788 1.00 92.38 80 ASN A CA 1
ATOM 641 C C . ASN A 1 80 ? -14.645 -7.970 6.768 1.00 92.38 80 ASN A C 1
ATOM 643 O O . ASN A 1 80 ? -15.649 -7.272 6.874 1.00 92.38 80 ASN A O 1
ATOM 647 N N . ASN A 1 81 ? -13.555 -7.757 7.504 1.00 95.38 81 ASN A N 1
ATOM 648 C CA . ASN A 1 81 ? -13.543 -6.794 8.596 1.00 95.38 81 ASN A CA 1
ATOM 649 C C . ASN A 1 81 ? -12.258 -5.980 8.639 1.00 95.38 81 ASN A C 1
ATOM 651 O O . ASN A 1 81 ? -11.164 -6.505 8.410 1.00 95.38 81 ASN A O 1
ATOM 655 N N . ILE A 1 82 ? -12.404 -4.724 9.048 1.00 96.62 82 ILE A N 1
ATOM 656 C CA . ILE A 1 82 ? -11.306 -3.855 9.445 1.00 96.62 82 ILE A CA 1
ATOM 657 C C . ILE A 1 82 ? -11.395 -3.647 10.951 1.00 96.62 82 ILE A C 1
ATOM 659 O O . ILE A 1 82 ? -12.440 -3.263 11.476 1.00 96.62 82 ILE A O 1
ATOM 663 N N . TYR A 1 83 ? -10.279 -3.853 11.632 1.00 97.06 83 TYR A N 1
ATOM 664 C CA . TYR A 1 83 ? -10.104 -3.470 13.022 1.00 97.06 83 TYR A CA 1
ATOM 665 C C . TYR A 1 83 ? -9.004 -2.429 13.099 1.00 97.06 83 TYR A C 1
ATOM 667 O O . TYR A 1 83 ? -8.015 -2.509 12.369 1.00 97.06 83 TYR A O 1
ATOM 675 N N . GLY A 1 84 ? -9.135 -1.474 14.004 1.00 96.94 84 GLY A N 1
ATOM 676 C CA . GLY A 1 84 ? -8.068 -0.512 14.197 1.00 96.94 84 GLY A CA 1
ATOM 677 C C . GLY A 1 84 ? -8.145 0.220 15.514 1.00 96.94 84 GLY A C 1
ATOM 678 O O . GLY A 1 84 ? -9.044 0.012 16.332 1.00 96.94 84 GLY A O 1
ATOM 679 N N . ARG A 1 85 ? -7.138 1.059 15.712 1.00 96.75 85 ARG A N 1
ATOM 680 C CA . ARG A 1 85 ? -6.969 1.904 16.884 1.00 96.75 85 ARG A CA 1
ATOM 681 C C . ARG A 1 85 ? -6.439 3.260 16.444 1.00 96.75 85 ARG A C 1
ATOM 683 O O . ARG A 1 85 ? -5.579 3.320 15.566 1.00 96.75 85 ARG A O 1
ATOM 690 N N . ASN A 1 86 ? -6.920 4.332 17.059 1.00 94.69 86 ASN A N 1
ATOM 691 C CA . ASN A 1 86 ? -6.400 5.676 16.813 1.00 94.69 86 ASN A CA 1
ATOM 692 C C . ASN A 1 86 ? -5.250 6.047 17.774 1.00 94.69 86 ASN A C 1
ATOM 694 O O . ASN A 1 86 ? -4.859 5.262 18.642 1.00 94.69 86 ASN A O 1
ATOM 698 N N . ASN A 1 87 ? -4.673 7.238 17.622 1.00 92.38 87 ASN A N 1
ATOM 699 C CA . ASN A 1 87 ? -3.621 7.756 18.511 1.00 92.38 87 ASN A CA 1
ATOM 700 C C . ASN A 1 87 ? -4.108 8.000 19.956 1.00 92.38 87 ASN A C 1
ATOM 702 O O . ASN A 1 87 ? -3.300 8.060 20.881 1.00 92.38 87 ASN A O 1
ATOM 706 N N . LYS A 1 88 ? -5.427 8.081 20.175 1.00 92.19 88 LYS A N 1
ATOM 707 C CA . LYS A 1 88 ? -6.070 8.268 21.489 1.00 92.19 88 LYS A CA 1
ATOM 708 C C . LYS A 1 88 ? -6.409 6.947 22.191 1.00 92.19 88 LYS A C 1
ATOM 710 O O . LYS A 1 88 ? -7.032 6.964 23.247 1.00 92.19 88 LYS A O 1
ATOM 715 N N . ASN A 1 89 ? -5.968 5.812 21.639 1.00 92.75 89 ASN A N 1
ATOM 716 C CA . ASN A 1 89 ? -6.284 4.457 22.106 1.00 92.75 89 ASN A CA 1
ATOM 717 C C . ASN A 1 89 ? -7.776 4.086 22.067 1.00 92.75 89 ASN A C 1
ATOM 719 O O . ASN A 1 89 ? -8.187 3.130 22.724 1.00 92.75 89 ASN A O 1
ATOM 723 N N . GLU A 1 90 ? -8.574 4.783 21.265 1.00 94.81 90 GLU A N 1
ATOM 724 C CA . GLU A 1 90 ? -9.926 4.352 20.926 1.00 94.81 90 GLU A CA 1
ATOM 725 C C . GLU A 1 90 ? -9.842 3.323 19.802 1.00 94.81 90 GLU A C 1
ATOM 727 O O . GLU A 1 90 ? -9.047 3.451 18.865 1.00 94.81 90 GLU A O 1
ATOM 732 N N . TYR A 1 91 ? -10.658 2.285 19.910 1.00 96.81 91 TYR A N 1
ATOM 733 C CA . TYR A 1 91 ? -10.700 1.181 18.967 1.00 96.81 91 TYR A CA 1
ATOM 734 C C . TYR A 1 91 ? -11.891 1.352 18.033 1.00 96.81 91 TYR A C 1
ATOM 736 O O . TYR A 1 91 ? -12.913 1.934 18.398 1.00 96.81 91 TYR A O 1
ATOM 744 N N . PHE A 1 92 ? -11.782 0.814 16.828 1.00 96.44 92 PHE A N 1
ATOM 745 C CA . PHE A 1 92 ? -12.887 0.785 15.886 1.00 96.44 92 PHE A CA 1
ATOM 746 C C . PHE A 1 92 ? -12.960 -0.545 15.151 1.00 96.44 92 PHE A C 1
ATOM 748 O O . PHE A 1 92 ? -11.988 -1.299 15.047 1.00 96.44 92 PHE A O 1
ATOM 755 N N . TYR A 1 93 ? -14.153 -0.800 14.639 1.00 96.38 93 TYR A N 1
ATOM 756 C CA . TYR A 1 93 ? -14.507 -1.953 13.838 1.00 96.38 93 TYR A CA 1
ATOM 757 C C . TYR A 1 93 ? -15.292 -1.493 12.617 1.00 96.38 93 TYR A C 1
ATOM 759 O O . TYR A 1 93 ? -16.133 -0.598 12.720 1.00 96.38 93 TYR A O 1
ATOM 767 N N . ILE A 1 94 ? -15.033 -2.126 11.478 1.00 96.31 94 ILE A N 1
ATOM 768 C CA . ILE A 1 94 ? -15.805 -1.964 10.252 1.00 96.31 94 ILE A CA 1
ATOM 769 C C . ILE A 1 94 ? -16.100 -3.351 9.692 1.00 96.31 94 ILE A C 1
ATOM 771 O O . ILE A 1 94 ? -15.175 -4.097 9.370 1.00 96.31 94 ILE A O 1
ATOM 775 N N . ASN A 1 95 ? -17.379 -3.663 9.519 1.00 94.56 95 ASN A N 1
ATOM 776 C CA . ASN A 1 95 ? -17.843 -4.792 8.726 1.00 94.56 95 ASN A CA 1
ATOM 777 C C . ASN A 1 95 ? -17.940 -4.355 7.258 1.00 94.56 95 ASN A C 1
ATOM 779 O O . ASN A 1 95 ? -18.780 -3.527 6.905 1.00 94.56 95 ASN A O 1
ATOM 783 N N . LEU A 1 96 ? -17.096 -4.922 6.398 1.00 92.62 96 LEU A N 1
ATOM 784 C CA . LEU A 1 96 ? -17.047 -4.617 4.965 1.00 92.62 96 LEU A CA 1
ATOM 785 C C . LEU A 1 96 ? -18.235 -5.193 4.181 1.00 92.62 96 LEU A C 1
ATOM 787 O O . LEU A 1 96 ? -18.496 -4.746 3.068 1.00 92.62 96 LEU A O 1
ATOM 791 N N . THR A 1 97 ? -18.935 -6.184 4.738 1.00 89.06 97 THR A N 1
ATOM 792 C CA . THR A 1 97 ? -20.088 -6.840 4.099 1.00 89.06 97 THR A CA 1
ATOM 793 C C . THR A 1 97 ? -21.355 -6.016 4.296 1.00 89.06 97 THR A C 1
ATOM 795 O O . THR A 1 97 ? -22.067 -5.735 3.336 1.00 89.06 97 THR A O 1
ATOM 798 N N . ASP A 1 98 ? -21.598 -5.588 5.535 1.00 88.38 98 ASP A N 1
ATOM 799 C CA . ASP A 1 98 ? -22.816 -4.867 5.925 1.00 88.38 98 ASP A CA 1
ATOM 800 C C . ASP A 1 98 ? -22.626 -3.342 5.956 1.00 88.38 98 ASP A C 1
ATOM 802 O O . ASP A 1 98 ? -23.578 -2.597 6.188 1.00 88.38 98 ASP A O 1
ATOM 806 N N . ASN A 1 99 ? -21.397 -2.866 5.725 1.00 87.50 99 ASN A N 1
ATOM 807 C CA . ASN A 1 99 ? -21.016 -1.454 5.774 1.00 87.50 99 ASN A CA 1
ATOM 808 C C . ASN A 1 99 ? -21.325 -0.791 7.133 1.00 87.50 99 ASN A C 1
ATOM 810 O O . ASN A 1 99 ? -21.724 0.373 7.207 1.00 87.50 99 ASN A O 1
ATOM 814 N N . ILE A 1 100 ? -21.163 -1.556 8.217 1.00 88.94 100 ILE A N 1
ATOM 815 C CA . ILE A 1 100 ? -21.407 -1.118 9.596 1.00 88.94 100 ILE A CA 1
ATOM 816 C C . ILE A 1 100 ? -20.071 -0.759 10.234 1.00 88.94 100 ILE A C 1
ATOM 818 O O . ILE A 1 100 ? -19.141 -1.560 10.211 1.00 88.94 100 ILE A O 1
ATOM 822 N N . SER A 1 101 ? -19.994 0.415 10.857 1.00 92.31 101 SER A N 1
ATOM 823 C CA . SER A 1 101 ? -18.826 0.854 11.619 1.00 92.31 101 SER A CA 1
ATOM 824 C C . SER A 1 101 ? -19.191 1.177 13.064 1.00 92.31 101 SER A C 1
ATOM 826 O O . SER A 1 101 ? -20.217 1.814 13.311 1.00 92.31 101 SER A O 1
ATOM 828 N N . GLN A 1 102 ? -18.347 0.783 14.014 1.00 94.44 102 GLN A N 1
ATOM 829 C CA . GLN A 1 102 ? -18.536 1.051 15.442 1.00 94.44 102 GLN A CA 1
ATOM 830 C C . GLN A 1 102 ? -17.222 1.449 16.114 1.00 94.44 102 GLN A C 1
ATOM 832 O O . GLN A 1 102 ? -16.145 1.017 15.701 1.00 94.44 102 GLN A O 1
ATOM 837 N N . THR A 1 103 ? -17.323 2.256 17.169 1.00 95.31 103 THR A N 1
ATOM 838 C CA . THR A 1 103 ? -16.202 2.652 18.026 1.00 95.31 103 THR A CA 1
ATOM 839 C C . THR A 1 103 ? -16.309 2.025 19.407 1.00 95.31 103 THR A C 1
ATOM 841 O O . THR A 1 103 ? -17.386 1.659 19.880 1.00 95.31 103 THR A O 1
ATOM 844 N N . TYR A 1 104 ? -15.155 1.900 20.046 1.00 95.50 104 TYR A N 1
ATOM 845 C CA . TYR A 1 104 ? -14.941 1.134 21.259 1.00 95.50 104 TYR A CA 1
ATOM 846 C C . TYR A 1 104 ? -13.935 1.851 22.151 1.00 95.50 104 TYR A C 1
ATOM 848 O O . TYR A 1 104 ? -12.900 2.323 21.679 1.00 95.50 104 TYR A O 1
ATOM 856 N N . LEU A 1 105 ? -14.196 1.888 23.458 1.00 93.19 105 LEU A N 1
ATOM 857 C CA . LEU A 1 105 ? -13.301 2.560 24.408 1.00 93.19 105 LEU A CA 1
ATOM 858 C C . LEU A 1 105 ? -12.097 1.696 24.797 1.00 93.19 105 LEU A C 1
ATOM 860 O O . LEU A 1 105 ? -11.129 2.197 25.362 1.00 93.19 105 LEU A O 1
ATOM 864 N N . SER A 1 106 ? -12.153 0.386 24.543 1.00 93.69 106 SER A N 1
ATOM 865 C CA . SER A 1 106 ? -11.069 -0.532 24.886 1.00 93.69 106 SER A CA 1
ATOM 866 C C . SER A 1 106 ? -11.013 -1.752 23.974 1.00 93.69 106 SER A C 1
ATOM 868 O O . SER A 1 106 ? -12.028 -2.203 23.441 1.00 93.69 106 SER A O 1
ATOM 870 N N . GLU A 1 107 ? -9.823 -2.344 23.876 1.00 93.75 107 GLU A N 1
ATOM 871 C CA . GLU A 1 107 ? -9.589 -3.591 23.144 1.00 93.75 107 GLU A CA 1
ATOM 872 C C . GLU A 1 107 ? -10.468 -4.736 23.665 1.00 93.75 107 GLU A C 1
ATOM 874 O O . GLU A 1 107 ? -11.015 -5.517 22.891 1.00 93.75 107 GLU A O 1
ATOM 879 N N . SER A 1 108 ? -10.632 -4.826 24.988 1.00 93.31 108 SER A N 1
ATOM 880 C CA . SER A 1 108 ? -11.457 -5.851 25.630 1.00 93.31 108 SER A CA 1
ATOM 881 C C . SER A 1 108 ? -12.931 -5.724 25.252 1.00 93.31 108 SER A C 1
ATOM 883 O O . SER A 1 108 ? -13.604 -6.736 25.060 1.00 93.31 108 SER A O 1
ATOM 885 N N . GLU A 1 109 ? -13.440 -4.493 25.141 1.00 95.25 109 GLU A N 1
ATOM 886 C CA . GLU A 1 109 ? -14.815 -4.247 24.703 1.00 95.25 109 GLU A CA 1
ATOM 887 C C . GLU A 1 109 ? -15.008 -4.669 23.245 1.00 95.25 109 GLU A C 1
ATOM 889 O O . GLU A 1 109 ? -15.946 -5.413 22.955 1.00 95.25 109 GLU A O 1
ATOM 894 N N . LEU A 1 110 ? -14.082 -4.267 22.367 1.00 95.31 110 LEU A N 1
ATOM 895 C CA . LEU A 1 110 ? -14.070 -4.660 20.959 1.00 95.31 110 LEU A CA 1
ATOM 896 C C . LEU A 1 110 ? -14.068 -6.188 20.820 1.00 95.31 110 LEU A C 1
ATOM 898 O O . LEU A 1 110 ? -14.953 -6.757 20.184 1.00 95.31 110 LEU A O 1
ATOM 902 N N . LYS A 1 111 ? -13.118 -6.872 21.473 1.00 94.94 111 LYS A N 1
ATOM 903 C CA . LYS A 1 111 ? -13.007 -8.338 21.417 1.00 94.94 111 LYS A CA 1
ATOM 904 C C . LYS A 1 111 ? -14.270 -9.035 21.903 1.00 94.94 111 LYS A C 1
ATOM 906 O O . LYS A 1 111 ? -14.657 -10.051 21.335 1.00 94.94 111 LYS A O 1
ATOM 911 N N . LYS A 1 112 ? -14.913 -8.501 22.945 1.00 94.00 112 LYS A N 1
ATOM 912 C CA . LYS A 1 112 ? -16.127 -9.086 23.516 1.00 94.00 112 LYS A CA 1
ATOM 913 C C . LYS A 1 112 ? -17.349 -8.890 22.617 1.00 94.00 112 LYS A C 1
ATOM 915 O O . LYS A 1 112 ? -18.099 -9.847 22.453 1.00 94.00 112 LYS A O 1
ATOM 920 N N . LYS A 1 113 ? -17.578 -7.686 22.075 1.00 93.81 113 LYS A N 1
ATOM 921 C CA . LYS A 1 113 ? -18.752 -7.417 21.221 1.00 93.81 113 LYS A CA 1
ATOM 922 C C . LYS A 1 113 ? -18.641 -8.098 19.862 1.00 93.81 113 LYS A C 1
ATOM 924 O O . LYS A 1 113 ? -19.607 -8.709 19.427 1.00 93.81 113 LYS A O 1
ATOM 929 N N . GLU A 1 114 ? -17.460 -8.057 19.256 1.00 92.12 114 GLU A N 1
ATOM 930 C CA . GLU A 1 114 ? -17.222 -8.612 17.918 1.00 92.12 114 GLU A CA 1
ATOM 931 C C . GLU A 1 114 ? -16.726 -10.071 17.950 1.00 92.12 114 GLU A C 1
ATOM 933 O O . GLU A 1 114 ? -16.337 -10.624 16.924 1.00 92.12 114 GLU A O 1
ATOM 938 N N . ASN A 1 115 ? -16.722 -10.706 19.131 1.00 91.38 115 ASN A N 1
ATOM 939 C CA . ASN A 1 115 ? -16.322 -12.102 19.355 1.00 91.38 115 ASN A CA 1
ATOM 940 C C . ASN A 1 115 ? -14.956 -12.469 18.728 1.00 91.38 115 ASN A C 1
ATOM 942 O O . ASN A 1 115 ? -14.799 -13.487 18.050 1.00 91.38 115 ASN A O 1
ATOM 946 N N . ILE A 1 116 ? -13.953 -11.614 18.945 1.00 91.06 116 ILE A N 1
ATOM 947 C CA . ILE A 1 116 ? -12.622 -11.734 18.340 1.00 91.06 116 ILE A CA 1
ATOM 948 C C . ILE A 1 116 ? -11.704 -12.527 19.272 1.00 91.06 116 ILE A C 1
ATOM 950 O O . ILE A 1 116 ? -11.357 -12.070 20.363 1.00 91.06 116 ILE A O 1
ATOM 954 N N . ALA A 1 117 ? -11.233 -13.688 18.812 1.00 86.62 117 ALA A N 1
ATOM 955 C CA . ALA A 1 117 ? -10.287 -14.508 19.572 1.00 86.62 117 ALA A CA 1
ATOM 956 C C . ALA A 1 117 ? -8.876 -13.893 19.629 1.00 86.62 117 ALA A C 1
ATOM 958 O O . ALA A 1 117 ? -8.206 -13.949 20.661 1.00 86.62 117 ALA A O 1
ATOM 959 N N . LYS A 1 118 ? -8.417 -13.299 18.521 1.00 89.62 118 LYS A N 1
ATOM 960 C CA . LYS A 1 118 ? -7.080 -12.714 18.395 1.00 89.62 118 LYS A CA 1
ATOM 961 C C . LYS A 1 118 ? -7.138 -11.422 17.593 1.00 89.62 118 LYS A C 1
ATOM 963 O O . LYS A 1 118 ? -7.695 -11.404 16.501 1.00 89.62 118 LYS A O 1
ATOM 968 N N . LEU A 1 119 ? -6.541 -10.372 18.145 1.00 93.12 119 LEU A N 1
ATOM 969 C CA . LEU A 1 119 ? -6.402 -9.075 17.497 1.00 93.12 119 LEU A CA 1
ATOM 970 C C . LEU A 1 119 ? -4.907 -8.804 17.309 1.00 93.12 119 LEU A C 1
ATOM 972 O O . LEU A 1 119 ? -4.159 -8.779 18.285 1.00 93.12 119 LEU A O 1
ATOM 976 N N . GLU A 1 120 ? -4.480 -8.657 16.062 1.00 94.12 120 GLU A N 1
ATOM 977 C CA . GLU A 1 120 ? -3.095 -8.412 15.656 1.00 94.12 120 GLU A CA 1
ATOM 978 C C . GLU A 1 120 ? -3.029 -7.100 14.882 1.00 94.12 120 GLU A C 1
ATOM 980 O O . GLU A 1 120 ? -2.880 -7.073 13.661 1.00 94.12 120 GLU A O 1
ATOM 985 N N . LEU A 1 121 ? -3.180 -5.994 15.608 1.00 95.94 121 LEU A N 1
ATOM 986 C CA . LEU A 1 121 ? -3.067 -4.675 15.006 1.00 95.94 121 LEU A CA 1
ATOM 987 C C . LEU A 1 121 ? -1.608 -4.401 14.626 1.00 95.94 121 LEU A C 1
ATOM 989 O O . LEU A 1 121 ? -0.703 -4.509 15.455 1.00 95.94 121 LEU A O 1
ATOM 993 N N . GLN A 1 122 ? -1.391 -4.016 13.376 1.00 96.94 122 GLN A N 1
ATOM 994 C CA . GLN A 1 122 ? -0.099 -3.578 12.868 1.00 96.94 122 GLN A CA 1
ATOM 995 C C . GLN A 1 122 ? -0.043 -2.056 12.847 1.00 96.94 122 GLN A C 1
ATOM 997 O O . GLN A 1 122 ? -1.059 -1.409 12.619 1.00 96.94 122 GLN A O 1
ATOM 1002 N N . GLU A 1 123 ? 1.136 -1.481 13.068 1.00 96.81 123 GLU A N 1
ATOM 1003 C CA . GLU A 1 123 ? 1.347 -0.043 12.894 1.00 96.81 123 GLU A CA 1
ATOM 1004 C C . GLU A 1 123 ? 0.964 0.388 11.468 1.00 96.81 123 GLU A C 1
ATOM 1006 O O . GLU A 1 123 ? 1.316 -0.289 10.497 1.00 96.81 123 GLU A O 1
ATOM 1011 N N . THR A 1 124 ? 0.277 1.522 11.337 1.00 95.94 124 THR A N 1
ATOM 1012 C CA . THR A 1 124 ? -0.269 2.009 10.064 1.00 95.94 124 THR A CA 1
ATOM 1013 C C . THR A 1 124 ? 0.771 2.119 8.949 1.00 95.94 124 THR A C 1
ATOM 1015 O O . THR A 1 124 ? 0.502 1.685 7.829 1.00 95.94 124 THR A O 1
ATOM 1018 N N . GLN A 1 125 ? 1.979 2.621 9.233 1.00 94.44 125 GLN A N 1
ATOM 1019 C CA . GLN A 1 125 ? 3.029 2.737 8.214 1.00 94.44 125 GLN A CA 1
ATOM 1020 C C . GLN A 1 125 ? 3.469 1.367 7.687 1.00 94.44 125 GLN A C 1
ATOM 1022 O O . GLN A 1 125 ? 3.661 1.176 6.483 1.00 94.44 125 GLN A O 1
ATOM 1027 N N . LYS A 1 126 ? 3.628 0.399 8.595 1.00 96.31 126 LYS A N 1
ATOM 1028 C CA . LYS A 1 126 ? 3.988 -0.970 8.235 1.00 96.31 126 LYS A CA 1
ATOM 1029 C C . LYS A 1 126 ? 2.866 -1.628 7.435 1.00 96.31 126 LYS A C 1
ATOM 1031 O O . LYS A 1 126 ? 3.135 -2.178 6.372 1.00 96.31 126 LYS A O 1
ATOM 1036 N N . PHE A 1 127 ? 1.626 -1.504 7.908 1.00 97.19 127 PHE A N 1
ATOM 1037 C CA . PHE A 1 127 ? 0.447 -2.021 7.220 1.00 97.19 127 PHE A CA 1
ATOM 1038 C C . PHE A 1 127 ? 0.344 -1.470 5.791 1.00 97.19 127 PHE A C 1
ATOM 1040 O O . PHE A 1 127 ? 0.148 -2.238 4.852 1.00 97.19 127 PHE A O 1
ATOM 1047 N N . TYR A 1 128 ? 0.526 -0.158 5.609 1.00 96.31 128 TYR A N 1
ATOM 1048 C CA . TYR A 1 128 ? 0.520 0.482 4.293 1.00 96.31 128 TYR A CA 1
ATOM 1049 C C . TYR A 1 128 ? 1.561 -0.141 3.352 1.00 96.31 128 TYR A C 1
ATOM 1051 O O . TYR A 1 128 ? 1.219 -0.546 2.241 1.00 96.31 128 TYR A O 1
ATOM 1059 N N . ASN A 1 129 ? 2.811 -0.271 3.806 1.00 95.38 129 ASN A N 1
ATOM 1060 C CA . ASN A 1 129 ? 3.895 -0.832 2.999 1.00 95.38 129 ASN A CA 1
ATOM 1061 C C . ASN A 1 129 ? 3.620 -2.293 2.612 1.00 95.38 129 ASN A C 1
ATOM 1063 O O . ASN A 1 129 ? 3.758 -2.660 1.441 1.00 95.38 129 ASN A O 1
ATOM 1067 N N . ASP A 1 130 ? 3.196 -3.108 3.580 1.00 96.88 130 ASP A N 1
ATOM 1068 C CA . ASP A 1 130 ? 2.900 -4.526 3.377 1.00 96.88 130 ASP A CA 1
ATOM 1069 C C . ASP A 1 130 ? 1.729 -4.697 2.400 1.00 96.88 130 ASP A C 1
ATOM 1071 O O . ASP A 1 130 ? 1.826 -5.459 1.433 1.00 96.88 130 ASP A O 1
ATOM 1075 N N . ARG A 1 131 ? 0.653 -3.920 2.580 1.00 96.75 131 ARG A N 1
ATOM 1076 C CA . ARG A 1 131 ? -0.533 -3.961 1.721 1.00 96.75 131 ARG A CA 1
ATOM 1077 C C . ARG A 1 131 ? -0.241 -3.466 0.307 1.00 96.75 131 ARG A C 1
ATOM 1079 O O . ARG 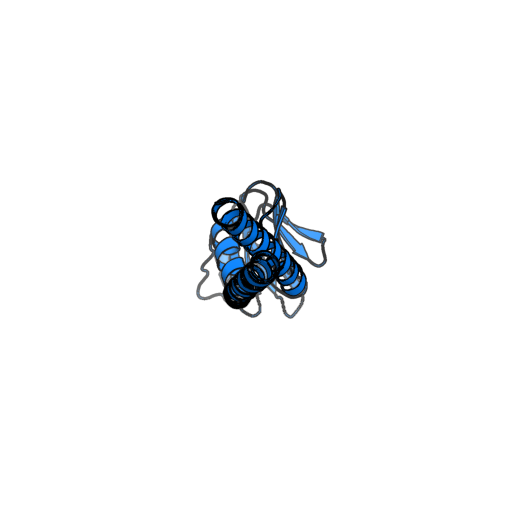A 1 131 ? -0.650 -4.100 -0.666 1.00 96.75 131 ARG A O 1
ATOM 1086 N N . LYS A 1 132 ? 0.493 -2.359 0.168 1.00 96.31 132 LYS A N 1
ATOM 1087 C CA . LYS A 1 132 ? 0.916 -1.832 -1.136 1.00 96.31 132 LYS A CA 1
ATOM 1088 C C . LYS A 1 132 ? 1.734 -2.874 -1.885 1.00 96.31 132 LYS A C 1
ATOM 1090 O O . LYS A 1 132 ? 1.469 -3.130 -3.061 1.00 96.31 132 LYS A O 1
ATOM 1095 N N . TRP A 1 133 ? 2.685 -3.516 -1.212 1.00 96.19 133 TRP A N 1
ATOM 1096 C CA . TRP A 1 133 ? 3.489 -4.576 -1.808 1.00 96.19 133 TRP A CA 1
ATOM 1097 C C . TRP A 1 133 ? 2.650 -5.794 -2.198 1.00 96.19 133 TRP A C 1
ATOM 1099 O O . TRP A 1 133 ? 2.781 -6.276 -3.318 1.00 96.19 133 TRP A O 1
ATOM 1109 N N . GLU A 1 134 ? 1.747 -6.261 -1.338 1.00 96.31 134 GLU A N 1
ATOM 1110 C CA . GLU A 1 134 ? 0.845 -7.383 -1.628 1.00 96.31 134 GLU A CA 1
ATOM 1111 C C . GLU A 1 134 ? 0.063 -7.167 -2.935 1.00 96.31 134 GLU A C 1
ATOM 1113 O O . GLU A 1 134 ? 0.010 -8.052 -3.792 1.00 96.31 134 GLU A O 1
ATOM 1118 N N . ILE A 1 135 ? -0.484 -5.964 -3.124 1.00 96.12 135 ILE A N 1
ATOM 1119 C CA . ILE A 1 135 ? -1.306 -5.614 -4.289 1.00 96.12 135 ILE A CA 1
ATOM 1120 C C . ILE A 1 135 ? -0.455 -5.409 -5.553 1.00 96.12 135 ILE A C 1
ATOM 1122 O O . ILE A 1 135 ? -0.874 -5.776 -6.659 1.00 96.12 135 ILE A O 1
ATOM 1126 N N . THR A 1 136 ? 0.727 -4.802 -5.414 1.00 96.31 136 THR A N 1
ATOM 1127 C CA . THR A 1 136 ? 1.526 -4.316 -6.554 1.00 96.31 136 THR A CA 1
ATOM 1128 C C . THR A 1 136 ? 2.697 -5.215 -6.941 1.00 96.31 136 THR A C 1
ATOM 1130 O O . THR A 1 136 ? 3.199 -5.084 -8.056 1.00 96.31 136 THR A O 1
ATOM 1133 N N . LYS A 1 137 ? 3.113 -6.172 -6.102 1.00 96.38 137 LYS A N 1
ATOM 1134 C CA . LYS A 1 137 ? 4.306 -7.012 -6.322 1.00 96.38 137 LYS A CA 1
ATOM 1135 C C . LYS A 1 137 ? 4.313 -7.706 -7.680 1.00 96.38 137 LYS A C 1
ATOM 1137 O O . LYS A 1 137 ? 5.292 -7.637 -8.415 1.00 96.38 137 LYS A O 1
ATOM 1142 N N . THR A 1 138 ? 3.248 -8.421 -8.019 1.00 96.94 138 THR A N 1
ATOM 1143 C CA . THR A 1 138 ? 3.199 -9.152 -9.291 1.00 96.94 138 THR A CA 1
ATOM 1144 C C . THR A 1 138 ? 3.225 -8.206 -10.494 1.00 96.94 138 THR A C 1
ATOM 1146 O O . THR A 1 138 ? 4.094 -8.378 -11.352 1.00 96.94 138 THR A O 1
ATOM 1149 N N . PRO A 1 139 ? 2.338 -7.194 -10.592 1.00 96.56 139 PRO A N 1
ATOM 1150 C CA . PRO A 1 139 ? 2.346 -6.322 -11.757 1.00 96.56 139 PRO A CA 1
ATOM 1151 C C . PRO A 1 139 ? 3.613 -5.459 -11.852 1.00 96.56 139 PRO A C 1
ATOM 1153 O O . PRO A 1 139 ? 4.095 -5.259 -12.962 1.00 96.56 139 PRO A O 1
ATOM 1156 N N . ILE A 1 140 ? 4.217 -5.020 -10.739 1.00 95.50 140 ILE A N 1
ATOM 1157 C CA . ILE A 1 140 ? 5.460 -4.230 -10.785 1.00 95.50 140 ILE A CA 1
ATOM 1158 C C . ILE A 1 140 ? 6.633 -5.060 -11.326 1.00 95.50 140 ILE A C 1
ATOM 1160 O O . ILE A 1 140 ? 7.424 -4.561 -12.124 1.00 95.50 140 ILE A O 1
ATOM 1164 N N . ILE A 1 141 ? 6.710 -6.351 -10.973 1.00 97.19 141 ILE A N 1
ATOM 1165 C CA . ILE A 1 141 ? 7.716 -7.280 -11.514 1.00 97.19 141 ILE A CA 1
ATOM 1166 C C . ILE A 1 141 ? 7.501 -7.499 -13.017 1.00 97.19 141 ILE A C 1
ATOM 1168 O O . ILE A 1 141 ? 8.465 -7.510 -13.781 1.00 97.19 141 ILE A O 1
ATOM 1172 N N . LEU A 1 142 ? 6.251 -7.644 -13.464 1.00 97.38 142 LEU A N 1
ATOM 1173 C CA . LEU A 1 142 ? 5.945 -7.773 -14.891 1.00 97.38 142 LEU A CA 1
ATOM 1174 C C . LEU A 1 142 ? 6.320 -6.505 -15.664 1.00 97.38 142 LEU A C 1
ATOM 1176 O O . LEU A 1 142 ? 6.980 -6.596 -16.699 1.00 97.38 142 LEU A O 1
ATOM 1180 N N . THR A 1 143 ? 5.972 -5.329 -15.137 1.00 96.94 143 THR A N 1
ATOM 1181 C CA . THR A 1 143 ? 6.374 -4.037 -15.704 1.00 96.94 143 THR A CA 1
ATOM 1182 C C . THR A 1 143 ? 7.890 -3.922 -15.795 1.00 96.94 143 THR A C 1
ATOM 1184 O O . THR A 1 143 ? 8.399 -3.482 -16.825 1.00 96.94 143 THR A O 1
ATOM 1187 N N . LEU A 1 144 ? 8.629 -4.361 -14.773 1.00 97.44 144 LEU A N 1
ATOM 1188 C CA . LEU A 1 144 ? 10.091 -4.372 -14.788 1.00 97.44 144 LEU A CA 1
ATOM 1189 C C . LEU A 1 144 ? 10.635 -5.224 -15.944 1.00 97.44 144 LEU A C 1
ATOM 1191 O O . LEU A 1 144 ? 11.470 -4.750 -16.713 1.00 97.44 144 LEU A O 1
ATOM 1195 N N . ILE A 1 145 ? 10.138 -6.455 -16.105 1.00 98.19 145 ILE A N 1
ATOM 1196 C CA . ILE A 1 145 ? 10.564 -7.363 -17.182 1.00 98.19 145 ILE A CA 1
ATOM 1197 C C . ILE A 1 145 ? 10.279 -6.744 -18.555 1.00 98.19 145 ILE A C 1
ATOM 1199 O O . ILE A 1 145 ? 11.167 -6.686 -19.407 1.00 98.19 145 ILE A O 1
ATOM 1203 N N . VAL A 1 146 ? 9.061 -6.235 -18.763 1.00 97.81 146 VAL A N 1
ATOM 1204 C CA . VAL A 1 146 ? 8.664 -5.581 -20.019 1.00 97.81 146 VAL A CA 1
ATOM 1205 C C . VAL A 1 146 ? 9.530 -4.349 -20.297 1.00 97.81 146 VAL A C 1
ATOM 1207 O O . VAL A 1 146 ? 10.000 -4.178 -21.422 1.00 97.81 146 VAL A O 1
ATOM 1210 N N . SER A 1 147 ? 9.816 -3.533 -19.279 1.00 97.75 147 SER A N 1
ATOM 1211 C CA . SER A 1 147 ? 10.665 -2.340 -19.403 1.00 97.75 147 SER A CA 1
ATOM 1212 C C . SER A 1 147 ? 12.081 -2.690 -19.847 1.00 97.75 147 SER A C 1
ATOM 1214 O O . SER A 1 147 ? 12.627 -2.028 -20.730 1.00 97.75 147 SER A O 1
ATOM 1216 N N . VAL A 1 148 ? 12.668 -3.757 -19.296 1.00 97.88 148 VAL A N 1
ATOM 1217 C CA . VAL A 1 148 ? 13.995 -4.243 -19.707 1.00 97.88 148 VAL A CA 1
ATOM 1218 C C . VAL A 1 148 ? 13.975 -4.714 -21.162 1.00 97.88 148 VAL A C 1
ATOM 1220 O O . VAL A 1 148 ? 14.826 -4.293 -21.944 1.00 97.88 148 VAL A O 1
ATOM 1223 N N . ILE A 1 149 ? 12.991 -5.534 -21.550 1.00 98.12 149 ILE A N 1
ATOM 1224 C CA . ILE A 1 149 ? 12.876 -6.059 -22.921 1.00 98.12 149 ILE A CA 1
ATOM 1225 C C . ILE A 1 149 ? 12.750 -4.914 -23.930 1.00 98.12 149 ILE A C 1
ATOM 1227 O O . ILE A 1 149 ? 13.502 -4.862 -24.904 1.00 98.12 149 ILE A O 1
ATOM 1231 N N . LEU A 1 150 ? 11.836 -3.975 -23.686 1.00 97.50 150 LEU A N 1
ATOM 1232 C CA . LEU A 1 150 ? 11.605 -2.839 -24.577 1.00 97.50 150 LEU A CA 1
ATOM 1233 C C . LEU A 1 150 ? 12.817 -1.908 -24.653 1.00 97.50 150 LEU A C 1
ATOM 1235 O O . LEU A 1 150 ? 13.138 -1.415 -25.732 1.00 97.50 150 LEU A O 1
ATOM 1239 N N . THR A 1 151 ? 13.533 -1.719 -23.543 1.00 97.56 151 THR A N 1
ATOM 1240 C CA . THR A 1 151 ? 14.772 -0.932 -23.525 1.00 97.56 151 THR A CA 1
ATOM 1241 C C . THR A 1 151 ? 15.851 -1.579 -24.390 1.00 97.56 151 THR A C 1
ATOM 1243 O O . THR A 1 151 ? 16.454 -0.903 -25.221 1.00 97.56 151 THR A O 1
ATOM 1246 N N . ILE A 1 152 ? 16.071 -2.892 -24.252 1.00 96.19 152 ILE A N 1
ATOM 1247 C CA . ILE A 1 152 ? 17.049 -3.628 -25.067 1.00 96.19 152 ILE A CA 1
ATOM 1248 C C . ILE A 1 152 ? 16.674 -3.547 -26.549 1.00 96.19 152 ILE A C 1
ATOM 1250 O O . ILE A 1 152 ? 17.525 -3.224 -27.375 1.00 96.19 152 ILE A O 1
ATOM 1254 N N . LEU A 1 153 ? 15.405 -3.784 -26.894 1.00 96.00 153 LEU A N 1
ATOM 1255 C CA . LEU A 1 153 ? 14.924 -3.670 -28.274 1.00 96.00 153 LEU A CA 1
ATOM 1256 C C . LEU A 1 153 ? 15.133 -2.257 -28.832 1.00 96.00 153 LEU A C 1
ATOM 1258 O O . LEU A 1 153 ? 15.642 -2.111 -29.942 1.00 96.00 153 LEU A O 1
ATOM 1262 N N . GLY A 1 154 ? 14.805 -1.223 -28.055 1.00 93.69 154 GLY A N 1
ATOM 1263 C CA . GLY A 1 154 ? 15.012 0.171 -28.438 1.00 93.69 154 GLY A CA 1
ATOM 1264 C C . GLY A 1 154 ? 16.484 0.499 -28.688 1.00 93.69 154 GLY A C 1
ATOM 1265 O O . GLY A 1 154 ? 16.809 1.162 -29.672 1.00 93.69 154 GLY A O 1
ATOM 1266 N N . VAL A 1 155 ? 17.392 0.001 -27.846 1.00 93.81 155 VAL A N 1
ATOM 1267 C CA . VAL A 1 155 ? 18.843 0.149 -28.038 1.00 93.81 155 VAL A CA 1
ATOM 1268 C C . VAL A 1 155 ? 19.310 -0.570 -29.302 1.00 93.81 155 VAL A C 1
ATOM 1270 O O . VAL A 1 155 ? 20.043 0.010 -30.098 1.00 93.81 155 VAL A O 1
ATOM 1273 N N . LEU A 1 156 ? 18.872 -1.811 -29.527 1.00 92.56 156 LEU A N 1
ATO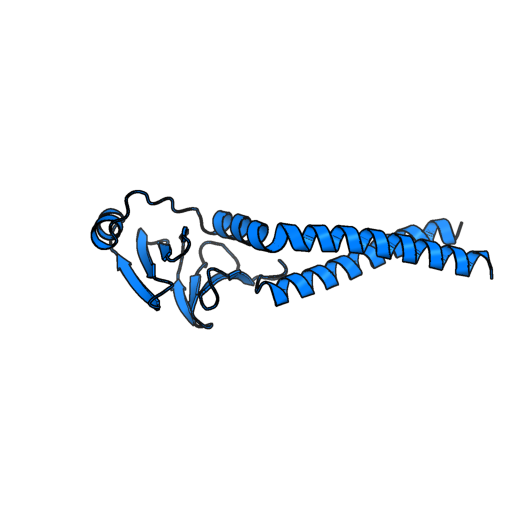M 1274 C CA . LEU A 1 156 ? 19.253 -2.585 -30.711 1.00 92.56 156 LEU A CA 1
ATOM 1275 C C . LEU A 1 156 ? 18.788 -1.916 -32.008 1.00 92.56 156 LEU A C 1
ATOM 1277 O O . LEU A 1 156 ? 19.560 -1.837 -32.964 1.00 92.56 156 LEU A O 1
ATOM 1281 N N . ILE A 1 157 ? 17.552 -1.410 -32.037 1.00 92.00 157 ILE A N 1
ATOM 1282 C CA . ILE A 1 157 ? 17.002 -0.681 -33.186 1.00 92.00 157 ILE A CA 1
ATOM 1283 C C . ILE A 1 157 ? 17.785 0.612 -33.416 1.00 92.00 157 ILE A C 1
ATOM 1285 O O . ILE A 1 157 ? 18.216 0.861 -34.538 1.00 92.00 157 ILE A O 1
ATOM 1289 N N . PHE A 1 158 ? 18.023 1.400 -32.366 1.00 89.81 158 PHE A N 1
ATOM 1290 C CA . PHE A 1 158 ? 18.788 2.643 -32.462 1.00 89.81 158 PHE A CA 1
ATOM 1291 C C . PHE A 1 158 ? 20.201 2.404 -33.005 1.00 89.81 158 PHE A C 1
ATOM 1293 O O . PHE A 1 158 ? 20.604 3.040 -33.976 1.00 89.81 158 PHE A O 1
ATOM 1300 N N . CYS A 1 159 ? 20.930 1.437 -32.443 1.00 87.88 159 CYS A N 1
ATOM 1301 C CA . CYS A 1 159 ? 22.259 1.071 -32.924 1.00 87.88 159 CYS A CA 1
ATOM 1302 C C . CYS A 1 159 ? 22.225 0.603 -34.381 1.00 87.88 159 CYS A C 1
ATOM 1304 O O . CYS A 1 159 ? 23.117 0.955 -35.145 1.00 87.88 159 CYS A O 1
ATOM 1306 N N . ARG A 1 160 ? 21.209 -0.172 -34.781 1.00 88.00 160 ARG A N 1
ATOM 1307 C CA . ARG A 1 160 ? 21.073 -0.631 -36.166 1.00 88.00 160 ARG A CA 1
ATOM 1308 C C . ARG A 1 160 ? 20.830 0.528 -37.130 1.00 88.00 160 ARG A C 1
ATOM 1310 O O . ARG A 1 160 ? 21.455 0.540 -38.176 1.00 88.00 160 ARG A O 1
ATOM 1317 N N . LEU A 1 161 ? 19.963 1.476 -36.793 1.00 87.56 161 LEU A N 1
ATOM 1318 C CA . LEU A 1 161 ? 19.687 2.627 -37.656 1.00 87.56 161 LEU A CA 1
ATOM 1319 C C . LEU A 1 161 ? 20.931 3.509 -37.813 1.00 87.56 161 LEU A C 1
ATOM 1321 O O . LEU A 1 161 ? 21.327 3.817 -38.922 1.00 87.56 161 LEU A O 1
ATOM 1325 N N . VAL A 1 162 ? 21.621 3.820 -36.715 1.00 84.75 162 VAL A N 1
ATOM 1326 C CA . VAL A 1 162 ? 22.778 4.733 -36.742 1.00 84.75 162 VAL A CA 1
ATOM 1327 C C . VAL A 1 162 ? 24.048 4.102 -37.340 1.00 84.75 162 VAL A C 1
ATOM 1329 O O . VAL A 1 162 ? 24.935 4.830 -37.769 1.00 84.75 162 VAL A O 1
ATOM 1332 N N . LEU A 1 163 ? 24.190 2.769 -37.325 1.00 77.06 163 LEU A N 1
ATOM 1333 C CA . LEU A 1 163 ? 25.367 2.073 -37.878 1.00 77.06 163 LEU A CA 1
ATOM 1334 C C . LEU A 1 163 ? 25.207 1.619 -39.335 1.00 77.06 163 LEU A C 1
ATOM 1336 O O . LEU A 1 163 ? 26.213 1.271 -39.951 1.00 77.06 163 LEU A O 1
ATOM 1340 N N . TYR A 1 164 ? 23.975 1.523 -39.840 1.00 64.12 164 TYR A N 1
ATOM 1341 C CA . TYR A 1 164 ? 23.683 1.059 -41.202 1.00 64.12 164 TYR A CA 1
ATOM 1342 C C . TYR A 1 164 ? 23.134 2.166 -42.122 1.00 64.12 164 TYR A C 1
ATOM 1344 O O . TYR A 1 164 ? 22.824 1.863 -43.276 1.00 64.12 164 TYR A O 1
ATOM 1352 N N . ASP A 1 165 ? 23.062 3.406 -41.627 1.00 51.94 165 ASP A N 1
ATOM 1353 C CA . ASP A 1 165 ? 23.058 4.648 -42.418 1.00 51.94 165 ASP A CA 1
ATOM 1354 C C . ASP A 1 165 ? 24.503 5.151 -42.614 1.00 51.94 165 ASP A C 1
ATOM 1356 O O . ASP A 1 165 ? 24.814 5.659 -43.717 1.00 51.94 165 ASP A O 1
#

Sequence (165 aa):
MFLSIITPFQALYSFYIIMLIGSMFISETKNVDIGIGDYWHVPLSKSYQLSIIDISELAYIEYNGNSIFSEVSHLQLTDNNIYGRNNKNEYFYINLTDNISQTYLSESELKKKENIAKLELQETQKFYNDRKWEITKTPIILTLIVSVILTILGVLIFCRLVLYD

Solvent-accessible surface area (backbone atoms only — not comparable to full-atom values): 8936 Å² total; per-residue (Å²): 110,70,63,76,62,47,52,61,53,53,37,52,52,45,29,51,51,46,39,50,54,44,43,51,53,49,18,65,79,63,56,30,54,78,83,70,81,55,62,43,42,38,59,76,51,99,53,33,30,44,36,30,48,81,44,54,70,56,9,27,35,28,49,80,88,39,82,79,43,69,32,31,40,25,36,32,81,54,101,53,36,39,40,36,27,28,78,84,58,39,26,38,42,32,37,69,80,80,72,46,73,51,77,30,85,33,70,67,56,44,31,61,76,70,68,48,92,76,85,74,68,33,50,35,61,58,45,51,53,53,51,47,44,71,74,39,49,67,61,52,52,51,36,49,54,52,20,52,53,52,22,52,51,51,48,53,51,50,52,50,55,72,73,75,108